Protein AF-A0A528UZ87-F1 (afdb_monomer)

pLDDT: mean 96.59, std 3.28, range [77.81, 98.62]

Mean predicted aligned error: 2.65 Å

Radius of gyration: 12.77 Å; Cα contacts (8 Å, |Δi|>4): 154; chains: 1; bounding box: 29×24×30 Å

Secondary structure (DSSP, 8-state):
--SB--EEEEEEEE-GGG-SEEEEEEE-SSB-EEE--S-EEEEE-SSEEEEEETTS-EEEEETTEEEEE-TT-EEE-

Foldseek 3Di:
DADDKDKDWDFDDADPVRPPTDIDMDIDPHKDKDFAQAKDKDQAQADWDWWAWPVGDIDTDGHRDIDIDHHGTITMD

Structure (mmCIF, N/CA/C/O backbone):
data_AF-A0A528UZ87-F1
#
_entry.id   AF-A0A528UZ87-F1
#
loop_
_atom_site.group_PDB
_atom_site.id
_atom_site.type_symbol
_atom_site.label_atom_id
_atom_site.label_alt_id
_atom_site.label_comp_id
_atom_site.label_asym_id
_atom_site.label_entity_id
_atom_site.label_seq_id
_atom_site.pdbx_PDB_ins_code
_atom_site.Cartn_x
_atom_site.Cartn_y
_atom_site.Cartn_z
_atom_site.occupancy
_atom_site.B_iso_or_equiv
_atom_site.auth_seq_id
_atom_site.auth_comp_id
_atom_site.auth_asym_id
_atom_site.auth_atom_id
_atom_site.pdbx_PDB_model_num
ATOM 1 N N . LEU A 1 1 ? -6.196 -6.369 14.814 1.00 77.81 1 LEU A N 1
ATOM 2 C CA . LEU A 1 1 ? -5.762 -7.782 14.926 1.00 77.81 1 LEU A CA 1
ATOM 3 C C . LEU A 1 1 ? -4.596 -7.835 15.902 1.00 77.81 1 LEU A C 1
ATOM 5 O O . LEU A 1 1 ? -3.968 -6.803 16.087 1.00 77.81 1 LEU A O 1
ATOM 9 N N . GLU A 1 2 ? -4.336 -8.960 16.556 1.00 80.31 2 GLU A N 1
ATOM 10 C CA . GLU A 1 2 ? -3.153 -9.124 17.417 1.00 80.31 2 GLU A CA 1
ATOM 11 C C . GLU A 1 2 ? -2.140 -10.055 16.739 1.00 80.31 2 GLU A C 1
ATOM 13 O O . GLU A 1 2 ? -2.524 -10.870 15.900 1.00 80.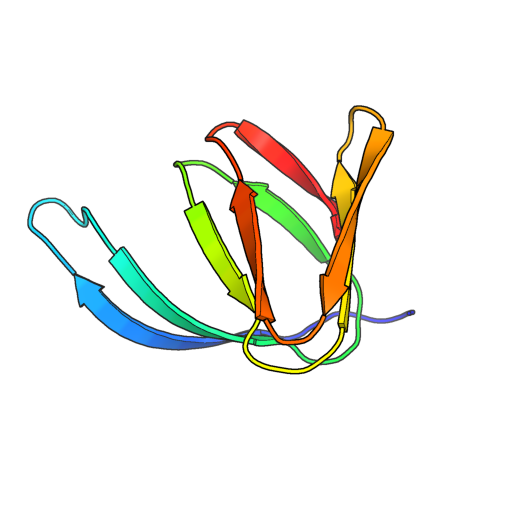31 2 GLU A O 1
ATOM 18 N N . GLY A 1 3 ? -0.856 -9.923 17.089 1.00 90.38 3 GLY A N 1
ATOM 19 C CA . GLY A 1 3 ? 0.234 -10.744 16.550 1.00 90.38 3 GLY A CA 1
ATOM 20 C C . GLY A 1 3 ? 1.064 -10.065 15.457 1.00 90.38 3 GLY A C 1
ATOM 21 O O . GLY A 1 3 ? 0.674 -9.042 14.896 1.00 90.38 3 GLY A O 1
ATOM 22 N N . ALA A 1 4 ? 2.235 -10.637 15.174 1.00 92.81 4 ALA A N 1
ATOM 23 C CA . ALA A 1 4 ? 3.148 -10.139 14.151 1.00 92.81 4 ALA A CA 1
ATOM 24 C C . ALA A 1 4 ? 2.649 -10.517 12.750 1.00 92.81 4 ALA A C 1
ATOM 26 O O . ALA A 1 4 ? 2.383 -11.685 12.467 1.00 92.81 4 ALA A O 1
ATOM 27 N N . SER A 1 5 ? 2.534 -9.523 11.873 1.00 95.56 5 SER A N 1
ATOM 28 C CA . SER A 1 5 ? 2.297 -9.764 10.449 1.00 95.56 5 SER A CA 1
ATOM 29 C C . SER A 1 5 ? 3.576 -10.248 9.765 1.00 95.56 5 SER A C 1
ATOM 31 O O . SER A 1 5 ? 4.676 -9.797 10.091 1.00 95.56 5 SER A O 1
ATOM 33 N N . HIS A 1 6 ? 3.432 -11.139 8.787 1.00 95.25 6 HIS A N 1
ATOM 34 C CA . HIS A 1 6 ? 4.511 -11.580 7.914 1.00 95.25 6 HIS A CA 1
ATOM 35 C C . HIS A 1 6 ? 4.213 -11.157 6.481 1.00 95.25 6 HIS A C 1
ATOM 37 O O . HIS A 1 6 ? 3.127 -11.436 5.966 1.00 95.25 6 HIS A O 1
ATOM 43 N N . SER A 1 7 ? 5.186 -10.523 5.826 1.00 95.31 7 SER A N 1
ATOM 44 C CA . SER A 1 7 ? 5.085 -10.117 4.428 1.00 95.31 7 SER A CA 1
ATOM 45 C C . SER A 1 7 ? 5.959 -10.986 3.528 1.00 95.31 7 SER A C 1
ATOM 47 O O . SER A 1 7 ? 7.083 -11.361 3.866 1.00 95.31 7 SER A O 1
ATOM 49 N N . THR A 1 8 ? 5.434 -11.310 2.353 1.00 97.25 8 THR A N 1
ATOM 50 C CA . THR A 1 8 ? 6.203 -11.893 1.249 1.00 97.25 8 THR A CA 1
ATOM 51 C C . THR A 1 8 ? 5.786 -11.210 -0.041 1.00 97.25 8 THR A C 1
ATOM 53 O O . THR A 1 8 ? 4.687 -10.664 -0.142 1.00 97.25 8 THR A O 1
ATOM 56 N N . GLY A 1 9 ? 6.657 -11.206 -1.040 1.00 97.06 9 GLY A N 1
ATOM 57 C CA . GLY A 1 9 ? 6.333 -10.562 -2.298 1.00 97.06 9 GLY A CA 1
ATOM 58 C C . GLY A 1 9 ? 7.298 -10.904 -3.406 1.00 97.06 9 GLY A C 1
ATOM 59 O O . GLY A 1 9 ? 8.305 -11.590 -3.215 1.00 97.06 9 GLY A O 1
ATOM 60 N N . ARG A 1 10 ? 6.955 -10.416 -4.591 1.00 98.12 10 ARG A N 1
ATOM 61 C CA . ARG A 1 10 ? 7.757 -10.551 -5.796 1.00 98.12 10 ARG A CA 1
ATOM 62 C C . ARG A 1 10 ? 7.999 -9.172 -6.378 1.00 98.12 10 ARG A C 1
ATOM 64 O O . ARG A 1 10 ? 7.057 -8.490 -6.775 1.00 98.12 10 ARG A O 1
ATOM 71 N N . LEU A 1 11 ? 9.273 -8.811 -6.491 1.00 97.44 11 LEU A N 1
ATOM 72 C CA . LEU A 1 11 ? 9.698 -7.673 -7.293 1.00 97.44 11 LEU A CA 1
ATOM 73 C C . LEU A 1 11 ? 9.418 -7.981 -8.771 1.00 97.44 11 LEU A C 1
ATOM 75 O O . LEU A 1 11 ? 9.815 -9.030 -9.283 1.00 97.44 11 LEU A O 1
ATOM 79 N N . VAL A 1 12 ? 8.704 -7.081 -9.436 1.00 97.81 12 VAL A N 1
ATOM 80 C CA . VAL A 1 12 ? 8.289 -7.213 -10.838 1.00 97.81 12 VAL A CA 1
ATOM 81 C C . VAL A 1 12 ? 9.166 -6.351 -11.739 1.00 97.81 12 VAL A C 1
ATOM 83 O O . VAL A 1 12 ? 9.568 -6.802 -12.809 1.00 97.81 12 VAL A O 1
ATOM 86 N N . HIS A 1 13 ? 9.508 -5.140 -11.301 1.00 97.62 13 HIS A N 1
ATOM 87 C CA . HIS A 1 13 ? 10.398 -4.250 -12.037 1.00 97.62 13 HIS A CA 1
ATOM 88 C C . HIS A 1 13 ? 11.314 -3.481 -11.088 1.00 97.62 13 HIS A C 1
ATOM 90 O O . HIS A 1 13 ? 10.910 -3.085 -9.994 1.00 97.62 13 HIS A O 1
ATOM 96 N N . LYS A 1 14 ? 12.543 -3.249 -11.550 1.00 97.50 14 LYS A N 1
ATOM 97 C CA . LYS A 1 14 ? 13.537 -2.405 -10.897 1.00 97.50 14 LYS A CA 1
ATOM 98 C C . LYS A 1 14 ? 14.202 -1.529 -11.951 1.00 97.50 14 LYS A C 1
ATOM 100 O O . LYS A 1 14 ? 14.930 -2.043 -12.800 1.00 97.50 14 LYS A O 1
ATOM 105 N N . GLY A 1 15 ? 13.923 -0.233 -11.902 1.00 97.06 15 GLY A N 1
ATOM 106 C CA . GLY A 1 15 ? 14.540 0.747 -12.790 1.00 97.06 15 GLY A CA 1
ATOM 107 C C . GLY A 1 15 ? 15.994 1.059 -12.422 1.00 97.06 15 GLY A C 1
ATOM 108 O O . GLY A 1 15 ? 16.555 0.517 -11.462 1.00 97.06 15 GLY A O 1
ATOM 109 N N . SER A 1 16 ? 16.611 1.968 -13.180 1.00 97.25 16 SER A N 1
ATOM 110 C CA . SER A 1 16 ? 17.938 2.498 -12.854 1.00 97.25 16 SER A CA 1
ATOM 111 C C . SER A 1 16 ? 17.930 3.131 -11.460 1.00 97.25 16 SER A C 1
ATOM 113 O O . SER A 1 16 ? 16.938 3.711 -11.026 1.00 97.25 16 SER A O 1
ATOM 115 N N . ASN A 1 17 ? 19.028 2.979 -10.714 1.00 93.62 17 ASN A N 1
ATOM 116 C CA . ASN A 1 17 ? 19.141 3.470 -9.333 1.00 93.62 17 ASN A CA 1
ATOM 117 C C . ASN A 1 17 ? 17.998 3.008 -8.405 1.00 93.62 17 ASN A C 1
ATOM 119 O O . ASN A 1 17 ? 17.648 3.717 -7.459 1.00 93.62 17 ASN A O 1
ATOM 123 N N . ASN A 1 18 ? 17.420 1.828 -8.671 1.00 92.50 18 ASN A N 1
ATOM 124 C CA . ASN A 1 18 ? 16.294 1.260 -7.925 1.00 92.50 18 ASN A CA 1
ATOM 125 C C . ASN A 1 18 ? 15.035 2.149 -7.958 1.00 92.50 18 ASN A C 1
ATOM 127 O O . ASN A 1 18 ? 14.337 2.265 -6.946 1.00 92.50 18 ASN A O 1
ATOM 131 N N . GLN A 1 19 ? 14.787 2.823 -9.089 1.00 93.06 19 GLN A N 1
ATOM 132 C CA . GLN A 1 19 ? 13.680 3.766 -9.260 1.00 93.06 19 GLN A CA 1
ATOM 133 C C . GLN A 1 19 ? 13.040 3.659 -10.664 1.00 93.06 19 GLN A C 1
ATOM 135 O O . GLN A 1 19 ? 13.732 3.875 -11.659 1.00 93.06 19 GLN A O 1
ATOM 140 N N . PRO A 1 20 ? 11.731 3.352 -10.770 1.00 94.06 20 PRO A N 1
ATOM 141 C CA . PRO A 1 20 ? 10.878 2.841 -9.699 1.00 94.06 20 PRO A CA 1
ATOM 142 C C . PRO A 1 20 ? 11.211 1.376 -9.367 1.00 94.06 20 PRO A C 1
ATOM 144 O O . PRO A 1 20 ? 11.671 0.606 -10.215 1.00 94.06 20 PRO A O 1
ATOM 147 N N . GLU A 1 21 ? 10.938 0.978 -8.130 1.00 97.06 21 GLU A N 1
ATOM 148 C CA . GLU A 1 21 ? 10.727 -0.424 -7.770 1.00 97.06 21 GLU A CA 1
ATOM 149 C C . GLU A 1 21 ? 9.219 -0.684 -7.788 1.00 97.06 21 GLU A C 1
ATOM 151 O O . GLU A 1 21 ? 8.443 0.120 -7.280 1.00 97.06 21 GLU A O 1
ATOM 156 N N . SER A 1 22 ? 8.788 -1.788 -8.393 1.00 97.62 22 SER A N 1
ATOM 157 C CA . SER A 1 22 ? 7.386 -2.212 -8.330 1.00 97.62 22 SER A CA 1
ATOM 158 C C . SER A 1 22 ? 7.299 -3.715 -8.146 1.00 97.62 22 SER A C 1
ATOM 160 O O . SER A 1 22 ? 8.139 -4.475 -8.638 1.00 97.62 22 SER A O 1
ATOM 162 N N . GLY A 1 23 ? 6.283 -4.154 -7.417 1.00 97.75 23 GLY A N 1
ATOM 163 C CA . GLY A 1 23 ? 6.099 -5.550 -7.073 1.00 97.75 23 GLY A CA 1
ATOM 164 C C . GLY A 1 23 ? 4.688 -5.837 -6.598 1.00 97.75 23 GLY A C 1
ATOM 165 O O . GLY A 1 23 ? 3.849 -4.943 -6.511 1.00 97.75 23 GLY A O 1
ATOM 166 N N . ILE A 1 24 ? 4.449 -7.104 -6.290 1.00 98.06 24 ILE A N 1
ATOM 167 C CA . ILE A 1 24 ? 3.236 -7.565 -5.623 1.00 98.06 24 ILE A CA 1
ATOM 168 C C . ILE A 1 24 ? 3.611 -8.146 -4.268 1.00 98.06 24 ILE A C 1
ATOM 170 O O . ILE A 1 24 ? 4.591 -8.885 -4.157 1.00 98.06 24 ILE A O 1
ATOM 174 N N . TRP A 1 25 ? 2.820 -7.820 -3.255 1.00 98.00 25 TRP A N 1
ATOM 175 C CA . TRP A 1 25 ? 3.061 -8.208 -1.873 1.00 98.00 25 TRP A CA 1
ATOM 176 C C . TRP A 1 25 ? 1.806 -8.827 -1.271 1.00 98.00 25 TRP A C 1
ATOM 178 O O . TRP A 1 25 ? 0.684 -8.478 -1.639 1.00 98.00 25 TRP A O 1
ATOM 188 N N . VAL A 1 26 ? 2.006 -9.744 -0.332 1.00 97.69 26 VAL A N 1
ATOM 189 C CA . VAL A 1 26 ? 0.964 -10.290 0.534 1.00 97.69 26 VAL A CA 1
ATOM 190 C C . VAL A 1 26 ? 1.439 -10.209 1.977 1.00 97.69 26 VAL A C 1
ATOM 192 O O . VAL A 1 26 ? 2.591 -10.527 2.275 1.00 97.69 26 VAL A O 1
ATOM 195 N N . CYS A 1 27 ? 0.537 -9.801 2.863 1.00 96.88 27 CYS A N 1
ATOM 196 C CA . CYS A 1 27 ? 0.760 -9.759 4.301 1.00 96.88 27 CYS A CA 1
ATOM 197 C C . CYS A 1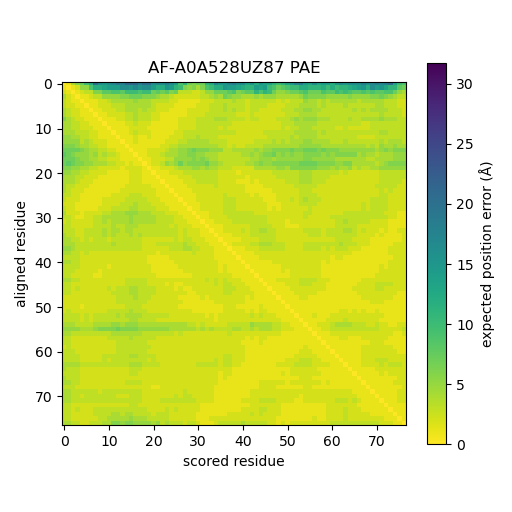 27 ? -0.247 -10.679 4.994 1.00 96.88 27 CYS A C 1
ATOM 199 O O . CYS A 1 27 ? -1.429 -10.690 4.639 1.00 96.88 27 CYS A O 1
ATOM 201 N N . THR A 1 28 ? 0.201 -11.450 5.982 1.00 97.00 28 THR A N 1
ATOM 202 C CA . THR A 1 28 ? -0.716 -12.196 6.852 1.00 97.00 28 THR A CA 1
ATOM 203 C C . THR A 1 28 ? -1.471 -11.241 7.784 1.00 97.00 28 THR A C 1
ATOM 205 O O . THR A 1 28 ? -1.019 -10.122 8.027 1.00 97.00 28 THR A O 1
ATOM 208 N N . PRO A 1 29 ? -2.614 -11.657 8.358 1.00 97.38 29 PRO A N 1
ATOM 209 C CA . PRO A 1 29 ? -3.229 -10.930 9.463 1.00 97.38 29 PRO A CA 1
ATOM 210 C C . PRO A 1 29 ? -2.224 -10.696 10.601 1.00 97.38 29 PRO A C 1
ATOM 212 O O . PRO A 1 29 ? -1.498 -11.611 10.983 1.00 97.38 29 PRO A O 1
ATOM 215 N N . GLY A 1 30 ? -2.197 -9.483 11.141 1.00 96.50 30 GLY A N 1
ATOM 216 C CA . GLY A 1 30 ? -1.300 -9.084 12.222 1.00 96.50 30 GLY A CA 1
ATOM 217 C C . GLY A 1 30 ? -1.185 -7.567 12.285 1.00 96.50 30 GLY A C 1
ATOM 218 O O . GLY A 1 30 ? -1.943 -6.874 11.605 1.00 96.50 30 GLY A O 1
ATOM 219 N N . ARG A 1 31 ? -0.251 -7.075 13.096 1.00 95.56 31 ARG A N 1
ATOM 220 C CA . ARG A 1 31 ? 0.120 -5.662 13.174 1.00 95.56 31 ARG A CA 1
ATOM 221 C C . ARG A 1 31 ? 1.597 -5.458 12.903 1.00 95.56 31 ARG A C 1
ATOM 223 O O . ARG A 1 31 ? 2.408 -6.335 13.219 1.00 95.56 31 ARG A O 1
ATOM 230 N N . TRP A 1 32 ? 1.946 -4.313 12.333 1.00 95.19 32 TRP A N 1
ATOM 231 C CA . TRP A 1 32 ? 3.337 -3.917 12.138 1.00 95.19 32 TRP A CA 1
ATOM 232 C C . TRP A 1 32 ? 3.490 -2.401 12.028 1.00 95.19 32 TRP A C 1
ATOM 234 O O . TRP A 1 32 ? 2.585 -1.687 11.604 1.00 95.19 32 TRP A O 1
ATOM 244 N N . ARG A 1 33 ? 4.675 -1.914 12.407 1.00 95.94 33 ARG A N 1
ATOM 245 C CA . ARG A 1 33 ? 5.078 -0.517 12.238 1.00 95.94 33 ARG A CA 1
ATOM 246 C C . ARG A 1 33 ? 5.607 -0.300 10.823 1.00 95.94 33 ARG A C 1
ATOM 248 O O . ARG A 1 33 ? 6.339 -1.142 10.304 1.00 95.94 33 ARG A O 1
ATOM 255 N N . LEU A 1 34 ? 5.286 0.844 10.235 1.00 95.44 34 LEU A N 1
ATOM 256 C CA . LEU A 1 34 ? 5.778 1.282 8.938 1.00 95.44 34 LEU A CA 1
ATOM 257 C C . LEU A 1 34 ? 6.463 2.644 9.070 1.00 95.44 34 LEU A C 1
ATOM 259 O O . LEU A 1 34 ? 6.028 3.503 9.836 1.00 95.44 34 LEU A O 1
ATOM 263 N N . ALA A 1 35 ? 7.517 2.828 8.282 1.00 97.25 35 ALA A N 1
ATOM 264 C CA . ALA A 1 35 ? 8.130 4.117 7.999 1.00 97.25 35 ALA A CA 1
ATOM 265 C C . ALA A 1 35 ? 8.505 4.112 6.515 1.00 97.25 35 ALA A C 1
ATOM 267 O O . ALA A 1 35 ? 9.357 3.324 6.099 1.00 97.25 35 ALA A O 1
ATOM 268 N N . ILE A 1 36 ? 7.821 4.929 5.721 1.00 96.69 36 ILE A N 1
ATOM 269 C CA . ILE A 1 36 ? 7.871 4.917 4.258 1.00 96.69 36 ILE A CA 1
ATOM 270 C C . ILE A 1 36 ? 8.924 5.935 3.794 1.00 96.69 36 ILE A C 1
ATOM 272 O O . ILE A 1 36 ? 8.711 7.137 3.929 1.00 96.69 36 ILE A O 1
ATOM 276 N N . PRO A 1 37 ? 10.095 5.513 3.279 1.00 95.50 37 PRO A N 1
ATOM 277 C CA . PRO A 1 37 ? 11.209 6.430 3.013 1.00 95.50 37 PRO A CA 1
ATOM 278 C C . PRO A 1 37 ? 11.126 7.135 1.650 1.00 95.50 37 PRO A C 1
ATOM 280 O O . PRO A 1 37 ? 11.888 8.065 1.392 1.00 95.50 37 PRO A O 1
ATOM 283 N N . ARG A 1 38 ? 10.264 6.658 0.748 1.00 95.44 38 ARG A N 1
ATOM 284 C CA . ARG A 1 38 ? 10.058 7.151 -0.622 1.00 95.44 38 ARG A CA 1
ATOM 285 C C . ARG A 1 38 ? 8.576 7.021 -0.950 1.00 95.44 38 ARG A C 1
ATOM 287 O O . ARG A 1 38 ? 7.938 6.147 -0.380 1.00 95.44 38 ARG A O 1
ATOM 294 N N . ASP A 1 39 ? 8.066 7.831 -1.871 1.00 97.44 39 ASP A N 1
ATOM 295 C CA . ASP A 1 39 ? 6.668 7.731 -2.298 1.00 97.44 39 ASP A CA 1
ATOM 296 C C . ASP A 1 39 ? 6.330 6.300 -2.740 1.00 97.44 39 ASP A C 1
ATOM 298 O O . ASP A 1 39 ? 7.038 5.704 -3.560 1.00 97.44 39 ASP A O 1
ATOM 302 N N . GLU A 1 40 ? 5.244 5.757 -2.193 1.00 97.81 40 GLU A N 1
ATOM 303 C CA . GLU A 1 40 ? 4.794 4.392 -2.442 1.00 97.81 40 GLU A CA 1
ATOM 304 C C . GLU A 1 40 ? 3.309 4.385 -2.820 1.00 97.81 40 GLU A C 1
ATOM 306 O O . GLU A 1 40 ? 2.428 4.692 -2.016 1.00 97.81 40 GLU A O 1
ATOM 311 N N . LEU A 1 41 ? 3.026 4.021 -4.074 1.00 98.06 41 LEU A N 1
ATOM 312 C CA . LEU A 1 41 ? 1.665 3.813 -4.557 1.00 98.06 41 LEU A CA 1
ATOM 313 C C . LEU A 1 41 ? 1.265 2.349 -4.355 1.00 98.06 41 LEU A C 1
ATOM 315 O O . LEU A 1 41 ? 1.819 1.450 -4.990 1.00 98.06 41 LEU A O 1
ATOM 319 N N . CYS A 1 42 ? 0.237 2.125 -3.546 1.00 98.31 42 CYS A N 1
ATOM 320 C CA . CYS A 1 42 ? -0.321 0.808 -3.273 1.00 98.31 42 CYS A CA 1
ATOM 321 C C . CYS A 1 42 ? -1.706 0.674 -3.905 1.00 98.31 42 CYS A C 1
ATOM 323 O O . CYS A 1 42 ? -2.633 1.398 -3.549 1.00 98.31 42 CYS A O 1
ATOM 325 N N . HIS A 1 43 ? -1.869 -0.297 -4.804 1.00 98.62 43 HIS A N 1
ATOM 326 C CA . HIS A 1 43 ? -3.184 -0.781 -5.222 1.00 98.62 43 HIS A CA 1
ATO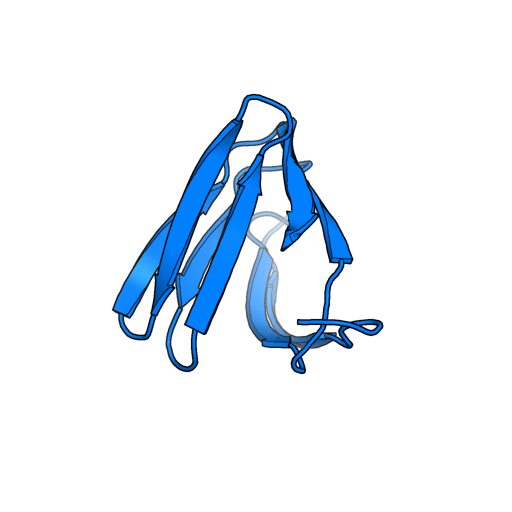M 327 C C . HIS A 1 43 ? -3.488 -2.089 -4.488 1.00 98.62 43 HIS A C 1
ATOM 329 O O . HIS A 1 43 ? -2.850 -3.118 -4.722 1.00 98.62 43 HIS A O 1
ATOM 335 N N . PHE A 1 44 ? -4.471 -2.048 -3.595 1.00 98.50 44 PHE A N 1
ATOM 336 C CA . PHE A 1 44 ? -4.885 -3.194 -2.799 1.00 98.50 44 PHE A CA 1
ATOM 337 C C . PHE A 1 44 ? -5.819 -4.081 -3.623 1.00 98.50 44 PHE A C 1
ATOM 339 O O . PHE A 1 44 ? -6.988 -3.771 -3.827 1.00 98.50 44 PHE A O 1
ATOM 346 N N . VAL A 1 45 ? -5.297 -5.201 -4.122 1.00 98.12 45 VAL A N 1
ATOM 347 C CA . VAL A 1 45 ? -6.043 -6.097 -5.027 1.00 98.12 45 VAL A CA 1
ATOM 348 C C . VAL A 1 45 ? -6.983 -7.066 -4.303 1.00 98.12 45 VAL A C 1
ATOM 350 O O . VAL A 1 45 ? -7.929 -7.566 -4.905 1.00 98.12 45 VAL A O 1
ATOM 353 N N . ALA A 1 46 ? -6.735 -7.350 -3.022 1.00 98.25 46 ALA A N 1
ATOM 354 C CA . ALA A 1 46 ? -7.527 -8.265 -2.203 1.00 98.25 46 ALA A CA 1
ATOM 355 C C . ALA A 1 46 ? -7.307 -8.004 -0.704 1.00 98.25 46 ALA A C 1
ATOM 357 O O . ALA A 1 46 ? -6.311 -7.404 -0.304 1.00 98.25 46 ALA A O 1
ATOM 358 N N . GLY A 1 47 ? -8.210 -8.526 0.130 1.00 97.62 47 GLY A N 1
ATOM 359 C CA . GLY A 1 47 ? -8.121 -8.411 1.586 1.00 97.62 47 GLY A CA 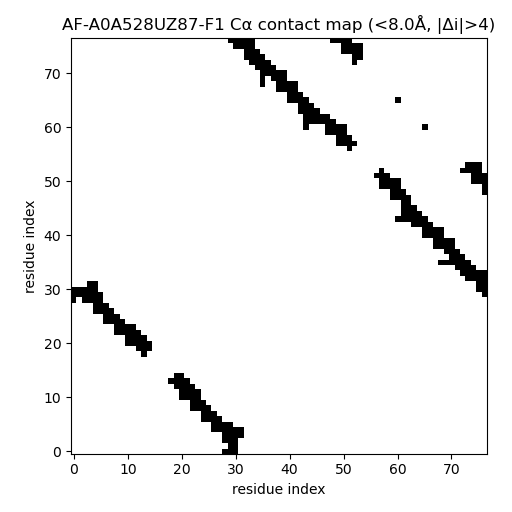1
ATOM 360 C C . GLY A 1 47 ? -8.648 -7.080 2.125 1.00 97.62 47 GLY A C 1
ATOM 361 O O . GLY A 1 47 ? -9.398 -6.374 1.452 1.00 97.62 47 GLY A O 1
ATOM 362 N N . ARG A 1 48 ? -8.304 -6.787 3.383 1.00 97.94 48 ARG A N 1
ATOM 363 C CA . ARG A 1 48 ? -8.632 -5.532 4.070 1.00 97.94 48 ARG A CA 1
ATOM 364 C C . ARG A 1 48 ? -7.589 -5.215 5.133 1.00 97.94 48 ARG A C 1
ATOM 366 O O . ARG A 1 48 ? -7.050 -6.141 5.741 1.00 97.94 48 ARG A O 1
ATOM 373 N N . ALA A 1 49 ? -7.364 -3.935 5.380 1.00 97.81 49 ALA A N 1
ATOM 374 C CA . ALA A 1 49 ? -6.460 -3.445 6.413 1.00 97.81 49 ALA A CA 1
ATOM 375 C C . ALA A 1 49 ? -6.870 -2.032 6.858 1.00 97.81 49 ALA A C 1
ATOM 377 O O . ALA A 1 49 ? -7.635 -1.353 6.170 1.00 97.81 49 ALA A O 1
ATOM 378 N N . THR A 1 50 ? -6.3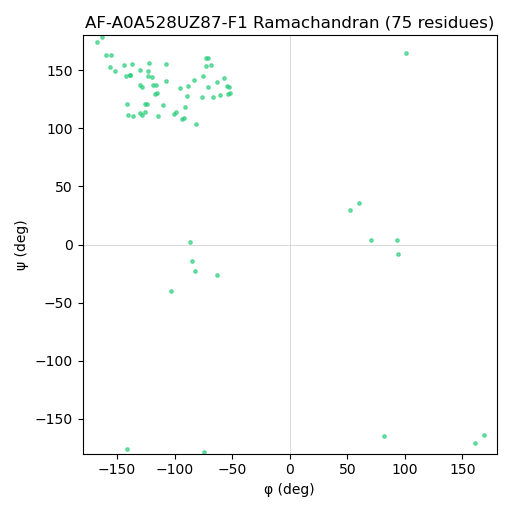61 -1.600 8.008 1.00 98.12 50 THR A N 1
ATOM 379 C CA . THR A 1 50 ? -6.536 -0.234 8.505 1.00 98.12 50 THR A CA 1
ATOM 380 C C . THR A 1 50 ? -5.166 0.312 8.862 1.00 98.12 50 THR A C 1
ATOM 382 O O . THR A 1 50 ? -4.567 -0.138 9.833 1.00 98.12 50 THR A O 1
ATOM 385 N N . TYR A 1 51 ? -4.698 1.289 8.098 1.00 98.06 51 TYR A N 1
ATOM 386 C CA . TYR A 1 51 ? -3.472 2.017 8.389 1.00 98.06 51 TYR A CA 1
ATOM 387 C C . TYR A 1 51 ? -3.800 3.202 9.290 1.00 98.06 51 TYR A C 1
ATOM 389 O O . TYR A 1 51 ? -4.798 3.893 9.075 1.00 98.06 51 TYR A O 1
ATOM 397 N N . ARG A 1 52 ? -2.977 3.430 10.307 1.00 98.25 52 ARG A N 1
ATOM 398 C CA . ARG A 1 52 ? -3.093 4.552 11.240 1.00 98.25 52 ARG A CA 1
ATOM 399 C C . ARG A 1 52 ? -1.768 5.287 11.262 1.00 98.25 52 ARG A C 1
ATOM 401 O O . ARG A 1 52 ? -0.771 4.695 11.676 1.00 98.25 52 ARG A O 1
ATOM 408 N N . SER A 1 53 ? -1.750 6.530 10.796 1.00 98.06 53 SER A N 1
ATOM 409 C CA . SER A 1 53 ? -0.542 7.347 10.861 1.00 98.06 53 SER A CA 1
ATOM 410 C C . SER A 1 53 ? -0.273 7.801 12.294 1.00 98.06 53 SER A C 1
ATOM 412 O O . SER A 1 53 ? -1.175 7.838 13.137 1.00 98.06 53 SER A O 1
ATOM 414 N N . ASP A 1 54 ? 0.969 8.186 12.560 1.00 98.06 54 ASP A N 1
ATOM 415 C CA . ASP A 1 54 ? 1.348 8.802 13.836 1.00 98.06 54 ASP A CA 1
ATOM 416 C C . ASP A 1 54 ? 0.653 10.146 14.087 1.00 98.06 54 ASP A C 1
ATOM 418 O O . ASP A 1 54 ? 0.410 10.511 15.236 1.00 98.06 54 ASP A O 1
ATOM 422 N N . ASP A 1 55 ? 0.271 10.840 13.014 1.00 96.69 55 ASP A N 1
ATOM 423 C CA . ASP A 1 55 ? -0.437 12.122 13.056 1.00 96.69 55 ASP A CA 1
ATOM 424 C C . ASP A 1 55 ? -1.967 11.958 13.164 1.00 96.69 55 ASP A C 1
ATOM 426 O O . ASP A 1 55 ? -2.709 12.941 13.176 1.00 96.69 55 ASP A O 1
AT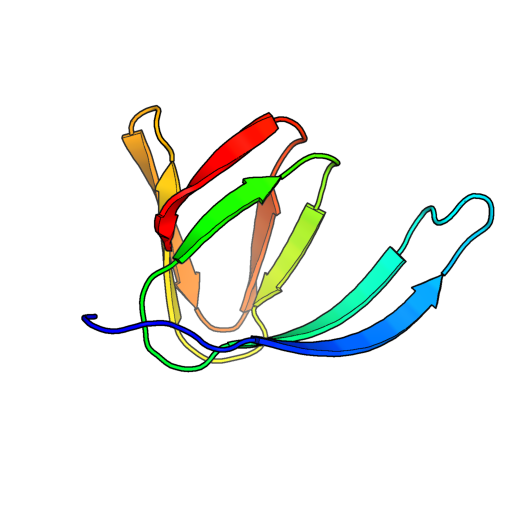OM 430 N N . GLY A 1 56 ? -2.459 10.716 13.259 1.00 96.75 56 GLY A N 1
ATOM 431 C CA . GLY A 1 56 ? -3.867 10.396 13.508 1.00 96.75 56 GLY A CA 1
ATOM 432 C C . GLY A 1 56 ? -4.731 10.174 12.262 1.00 96.75 56 GLY A C 1
ATOM 433 O O . GLY A 1 56 ? -5.933 9.936 12.404 1.00 96.75 56 GLY A O 1
ATOM 434 N N . GLU A 1 57 ? -4.158 10.205 11.056 1.00 97.31 57 GLU A N 1
ATOM 435 C CA . GLU A 1 57 ? -4.859 9.788 9.836 1.00 97.31 57 GLU A CA 1
ATOM 436 C C . GLU A 1 57 ? -5.218 8.301 9.924 1.00 97.31 57 GLU A C 1
ATOM 438 O O . GLU A 1 57 ? -4.427 7.477 10.388 1.00 97.31 57 GLU A O 1
ATOM 443 N N . VAL A 1 58 ? -6.412 7.943 9.453 1.00 98.31 58 VAL A N 1
ATOM 444 C CA . VAL A 1 58 ? -6.853 6.551 9.360 1.00 98.31 58 VAL A CA 1
ATOM 445 C C . VAL A 1 58 ? -7.239 6.253 7.921 1.00 98.31 58 VAL A C 1
ATOM 447 O O . VAL A 1 58 ? -8.149 6.879 7.381 1.00 98.31 58 VAL A O 1
ATOM 450 N N . ILE A 1 59 ? -6.571 5.270 7.321 1.00 98.38 59 ILE A N 1
ATOM 451 C CA . ILE A 1 59 ? -6.826 4.818 5.954 1.00 98.38 59 ILE A CA 1
ATOM 452 C C . ILE A 1 59 ? -7.345 3.384 6.020 1.00 98.38 59 ILE A C 1
ATOM 454 O O . ILE A 1 59 ? -6.613 2.449 6.352 1.00 98.38 59 ILE A O 1
ATOM 458 N N . GLU A 1 60 ? -8.620 3.200 5.697 1.00 98.50 60 GLU A N 1
ATOM 459 C CA . GLU A 1 60 ? -9.209 1.875 5.524 1.00 98.50 60 GLU A CA 1
ATOM 460 C C . GLU A 1 60 ? -9.056 1.432 4.072 1.00 98.50 60 GLU A C 1
ATOM 462 O O . GLU A 1 60 ? -9.431 2.150 3.143 1.00 98.50 60 GLU A O 1
ATOM 467 N N . VAL A 1 61 ? -8.503 0.239 3.873 1.00 98.44 61 VAL A N 1
ATOM 468 C CA . VAL A 1 61 ? -8.283 -0.320 2.539 1.00 98.44 61 VAL A CA 1
ATOM 469 C C . VAL A 1 61 ? -9.041 -1.625 2.378 1.00 98.44 61 VAL A C 1
ATOM 471 O O . VAL A 1 61 ? -9.149 -2.439 3.301 1.00 98.44 61 VAL A O 1
ATOM 474 N N . SER A 1 62 ? -9.546 -1.834 1.171 1.00 98.56 62 SER A N 1
ATOM 475 C CA . SER A 1 62 ? -10.162 -3.076 0.721 1.00 98.56 62 SER A CA 1
ATOM 476 C C . SER A 1 62 ? -9.754 -3.345 -0.730 1.00 98.56 62 SER A C 1
ATOM 478 O O . SER A 1 62 ? -8.935 -2.616 -1.294 1.00 98.56 62 SER A O 1
ATOM 480 N N . ALA A 1 63 ? -10.294 -4.399 -1.342 1.00 98.44 63 ALA A N 1
ATOM 481 C CA . ALA A 1 63 ? -10.065 -4.650 -2.760 1.00 98.44 63 ALA A CA 1
ATOM 482 C C . ALA A 1 63 ? -10.450 -3.418 -3.606 1.00 98.44 63 ALA A C 1
ATOM 484 O O . ALA A 1 63 ? -11.501 -2.819 -3.389 1.00 98.44 63 ALA A O 1
ATOM 485 N N . ALA A 1 64 ? -9.601 -3.077 -4.576 1.00 98.12 64 ALA A N 1
ATOM 486 C CA . ALA A 1 64 ? -9.684 -1.899 -5.443 1.00 98.12 64 ALA A CA 1
ATOM 487 C C . ALA A 1 64 ? -9.401 -0.537 -4.775 1.00 98.12 64 ALA A C 1
ATOM 489 O O . ALA A 1 64 ? -9.469 0.491 -5.451 1.00 98.12 64 ALA A O 1
ATOM 490 N N . THR A 1 65 ? -9.023 -0.488 -3.492 1.00 98.56 65 THR A N 1
ATOM 491 C CA . THR A 1 65 ? -8.512 0.754 -2.892 1.00 98.56 65 THR A CA 1
ATOM 492 C C . THR A 1 65 ? -7.120 1.073 -3.448 1.00 98.56 65 THR A C 1
ATOM 494 O O . THR A 1 65 ? -6.256 0.197 -3.525 1.00 98.56 65 THR A O 1
ATOM 497 N N . VAL A 1 66 ? -6.882 2.336 -3.808 1.00 98.56 66 VAL A N 1
ATOM 498 C CA . VAL A 1 66 ? -5.563 2.851 -4.199 1.00 98.56 66 VAL A CA 1
ATOM 499 C C . VAL A 1 66 ? -5.148 3.926 -3.204 1.00 98.56 66 VAL A C 1
ATOM 501 O O . VAL A 1 66 ? -5.924 4.840 -2.932 1.00 98.56 66 VAL A O 1
ATOM 504 N N . VAL A 1 67 ? -3.936 3.814 -2.669 1.00 98.44 67 VAL A N 1
ATOM 505 C CA . VAL A 1 67 ? -3.370 4.757 -1.698 1.00 98.44 67 VAL A CA 1
ATOM 506 C C . VAL A 1 67 ? -2.002 5.207 -2.186 1.00 98.44 67 VAL A C 1
ATOM 508 O O . VAL A 1 67 ? -1.201 4.382 -2.621 1.00 98.44 67 VAL A O 1
ATOM 511 N N . MET A 1 68 ? -1.736 6.506 -2.097 1.00 97.94 68 MET A N 1
ATOM 512 C CA . MET A 1 68 ? -0.384 7.048 -2.179 1.00 97.94 68 MET A CA 1
ATOM 513 C C . MET A 1 68 ? 0.102 7.312 -0.757 1.00 97.94 68 MET A C 1
ATOM 515 O O . MET A 1 68 ? -0.447 8.181 -0.082 1.00 97.94 68 MET A O 1
ATOM 519 N N . PHE A 1 69 ? 1.122 6.584 -0.318 1.00 98.00 69 PHE A N 1
ATOM 520 C CA . PHE A 1 69 ? 1.852 6.895 0.905 1.00 98.00 69 PHE A CA 1
ATOM 521 C C . PHE A 1 69 ? 3.035 7.799 0.535 1.00 98.00 69 PHE A C 1
ATOM 523 O O . PHE A 1 69 ? 3.962 7.327 -0.128 1.00 98.00 69 PHE A O 1
ATOM 530 N N 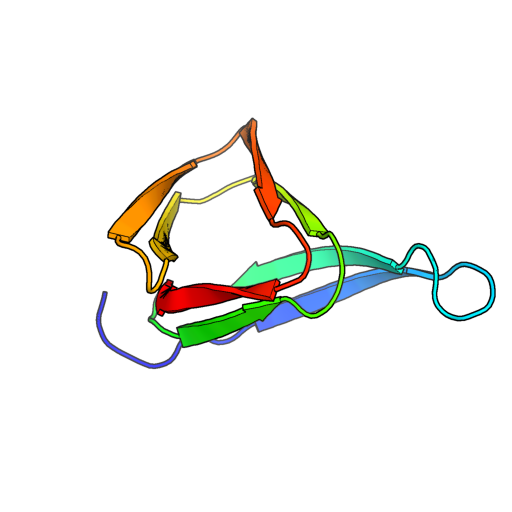. PRO A 1 70 ? 3.017 9.093 0.899 1.00 97.12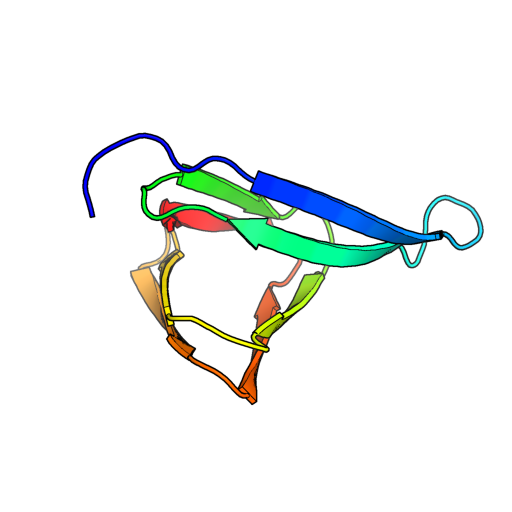 70 PRO A N 1
ATOM 531 C CA . PRO A 1 70 ? 4.128 9.985 0.592 1.00 97.12 70 PRO A CA 1
ATOM 532 C C . PRO A 1 70 ? 5.376 9.601 1.393 1.00 97.12 70 PRO A C 1
ATOM 534 O O . PRO A 1 70 ? 5.290 9.042 2.492 1.00 97.12 70 PRO A O 1
ATOM 537 N N . ALA A 1 71 ? 6.548 9.947 0.867 1.00 97.56 71 ALA A N 1
ATOM 538 C CA . ALA A 1 71 ? 7.802 9.838 1.596 1.00 97.56 71 ALA A CA 1
A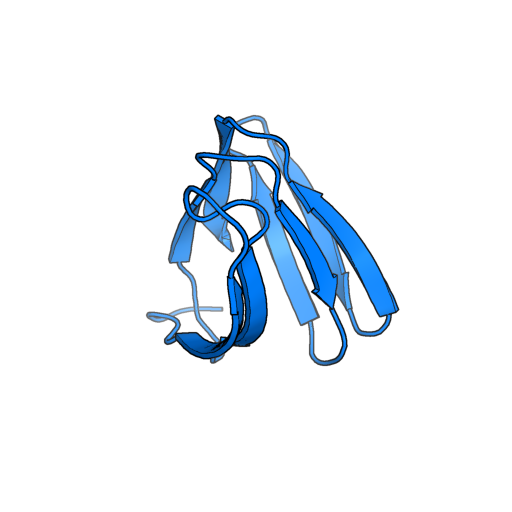TOM 539 C C . ALA A 1 71 ? 7.696 10.539 2.963 1.00 97.56 71 ALA A C 1
ATOM 541 O O . ALA A 1 71 ? 7.263 11.687 3.064 1.00 97.56 71 ALA A O 1
ATOM 542 N N . GLY A 1 72 ? 8.106 9.841 4.018 1.00 97.50 72 GLY A N 1
ATOM 543 C CA . GLY A 1 72 ? 7.988 10.285 5.404 1.00 97.50 72 GLY A CA 1
ATOM 544 C C . GLY A 1 72 ? 6.726 9.802 6.120 1.00 97.50 72 GLY A C 1
ATOM 545 O O . GLY A 1 72 ? 6.660 9.957 7.337 1.00 97.50 72 GLY A O 1
ATOM 546 N N . TRP A 1 73 ? 5.760 9.181 5.430 1.00 98.25 73 TRP A N 1
ATOM 547 C CA . TRP A 1 73 ? 4.595 8.602 6.102 1.00 98.25 73 TRP A CA 1
ATOM 548 C C . TRP A 1 73 ? 5.034 7.513 7.091 1.00 98.25 73 TRP A C 1
ATOM 550 O O . TRP A 1 73 ? 5.785 6.597 6.743 1.00 98.25 73 TRP A O 1
ATOM 560 N N . ALA A 1 74 ? 4.565 7.606 8.331 1.00 98.38 74 ALA A N 1
ATOM 561 C CA . ALA A 1 74 ? 4.867 6.656 9.390 1.00 98.38 74 ALA A CA 1
ATOM 562 C C . ALA A 1 74 ? 3.612 6.354 10.208 1.00 98.38 74 ALA A C 1
ATOM 564 O O . ALA A 1 74 ? 2.740 7.207 10.390 1.00 98.38 74 ALA A O 1
ATOM 565 N N . GLY A 1 75 ? 3.518 5.117 10.681 1.00 97.81 75 GLY A N 1
ATOM 566 C CA . GLY A 1 75 ? 2.324 4.642 11.360 1.00 97.81 75 GLY A CA 1
ATOM 567 C C . GLY A 1 75 ? 2.326 3.141 11.572 1.00 97.81 75 GLY A C 1
ATOM 568 O O . GLY A 1 75 ? 3.357 2.477 11.457 1.00 97.81 75 GLY A O 1
ATOM 569 N N . GLU A 1 76 ? 1.161 2.592 11.876 1.00 97.19 76 GLU A N 1
ATOM 570 C CA . GLU A 1 76 ? 0.943 1.154 11.987 1.00 97.19 76 GLU A CA 1
ATOM 571 C C . GLU A 1 76 ? -0.154 0.670 11.040 1.00 97.19 76 GLU A C 1
ATOM 573 O O . GLU A 1 76 ? -1.044 1.426 10.648 1.00 97.19 76 GLU A O 1
ATOM 578 N N . CYS A 1 77 ? -0.089 -0.613 10.709 1.00 95.19 77 CYS A N 1
ATOM 579 C CA . CYS A 1 77 ? -1.195 -1.385 10.163 1.00 95.19 77 CYS A CA 1
ATOM 580 C C . CYS A 1 77 ? -1.515 -2.538 11.121 1.00 95.19 77 CYS A C 1
ATOM 582 O O . CYS A 1 77 ? -0.577 -2.983 11.824 1.00 95.19 77 CYS A O 1
#

Sequence (77 aa):
LEGASHSTGRLVHKGSNNQPESGIWVCTPGRWRLAIPRDELCHFVAGRATYRSDDGEVIEVSAATVVMFPAGWAGEC

Solvent-accessible surface area (backbone atoms only — not comparable to full-atom values): 4555 Å² total; per-residue (Å²): 116,76,59,74,45,53,75,52,70,46,83,75,46,69,39,72,96,65,48,62,65,44,64,52,75,50,68,50,84,27,34,50,79,49,73,35,86,51,72,42,80,47,71,34,79,62,67,72,52,54,37,35,36,78,88,68,52,76,48,78,42,34,57,77,36,70,47,78,44,52,53,71,44,40,31,37,60

Nearest PDB structures (foldseek):
  3bcw-assembly1_A  TM=9.141E-01  e=3.551E-04  Bordetella bronchiseptica RB50
  1o5u-assembly2_B  TM=9.638E-01  e=1.355E-02  Thermotoga maritima
  2i45-assembly3_E  TM=8.647E-01  e=6.758E-01  Neisseria meningitidis
  2i45-assembly1_A  TM=7.789E-01  e=8.373E-01  Neisseria meningitidis
  2b8m-assembly1_A-2  TM=5.456E-01  e=2.870E+00  Methanocaldococcus jannaschii